Protein AF-A0A9R1C7K5-F1 (afdb_monomer_lite)

Structure (mmCIF, N/CA/C/O backbone):
data_AF-A0A9R1C7K5-F1
#
_entry.id   AF-A0A9R1C7K5-F1
#
loop_
_atom_site.group_PDB
_atom_site.id
_atom_site.type_symbol
_atom_site.label_atom_id
_atom_site.label_alt_id
_atom_site.label_comp_id
_atom_site.label_asym_id
_atom_site.label_entity_id
_atom_site.label_seq_id
_atom_site.pdbx_PDB_ins_code
_atom_site.Cartn_x
_atom_site.Cartn_y
_atom_site.Cartn_z
_atom_site.occupancy
_atom_site.B_iso_or_equiv
_atom_site.auth_seq_id
_atom_site.auth_comp_id
_atom_site.auth_asym_id
_atom_site.auth_atom_id
_atom_site.pdbx_PDB_model_num
ATOM 1 N N . MET A 1 1 ? 25.477 -13.121 -15.985 1.00 68.56 1 MET A N 1
ATOM 2 C CA . MET A 1 1 ? 24.089 -12.995 -16.494 1.00 68.56 1 MET A CA 1
ATOM 3 C C . MET A 1 1 ? 23.295 -14.135 -15.872 1.00 68.56 1 MET A C 1
ATOM 5 O O . MET A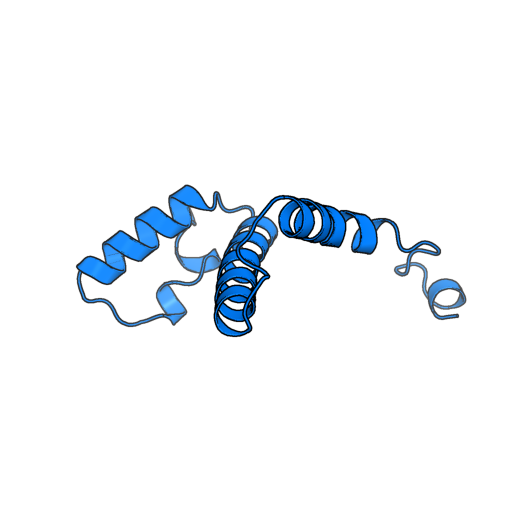 1 1 ? 23.335 -15.224 -16.421 1.00 68.56 1 MET A O 1
ATOM 9 N N . LYS A 1 2 ? 22.667 -13.931 -14.704 1.00 78.44 2 LYS A N 1
ATOM 10 C CA . LYS A 1 2 ? 22.086 -15.034 -13.906 1.00 78.44 2 LYS A CA 1
ATOM 11 C C . LYS A 1 2 ? 21.031 -15.862 -14.660 1.00 78.44 2 LYS A C 1
ATOM 13 O O . LYS A 1 2 ? 21.010 -17.071 -14.514 1.00 78.44 2 LYS A O 1
ATOM 18 N N . TYR A 1 3 ? 20.277 -15.247 -15.574 1.00 81.50 3 TYR A N 1
ATOM 19 C CA . TYR A 1 3 ? 19.314 -15.945 -16.444 1.00 81.50 3 TYR A CA 1
ATOM 20 C C . TYR A 1 3 ? 19.935 -16.950 -17.433 1.00 81.50 3 TYR A C 1
ATOM 22 O O . TYR A 1 3 ? 19.222 -17.723 -18.062 1.00 81.50 3 TYR A O 1
ATOM 30 N N . ARG A 1 4 ? 21.261 -16.918 -17.642 1.00 86.88 4 ARG A N 1
ATOM 31 C CA . ARG A 1 4 ? 21.969 -17.937 -18.438 1.00 86.88 4 ARG A CA 1
ATOM 32 C C . ARG A 1 4 ? 22.295 -19.190 -17.630 1.00 86.88 4 ARG A C 1
ATOM 34 O O . ARG A 1 4 ? 22.585 -20.220 -18.224 1.00 86.88 4 ARG A O 1
ATOM 41 N N . GLU A 1 5 ? 22.321 -19.060 -16.310 1.00 91.38 5 GLU A N 1
ATOM 42 C CA . GLU A 1 5 ? 22.725 -20.104 -15.367 1.00 91.38 5 GLU A CA 1
ATOM 43 C C . GLU A 1 5 ? 21.504 -20.737 -14.685 1.00 91.38 5 GLU A C 1
ATOM 45 O O . GLU A 1 5 ? 21.579 -21.883 -14.257 1.00 91.38 5 GLU A O 1
ATOM 50 N N . ASP A 1 6 ? 20.378 -20.019 -14.632 1.00 85.19 6 ASP A N 1
ATOM 51 C CA . ASP A 1 6 ? 19.151 -20.433 -13.957 1.00 85.19 6 ASP A CA 1
ATOM 52 C C . ASP A 1 6 ? 17.910 -19.996 -14.762 1.00 85.19 6 ASP A C 1
ATOM 54 O O . ASP A 1 6 ? 17.750 -18.820 -15.104 1.00 85.19 6 ASP A O 1
ATOM 58 N N . GLY A 1 7 ? 17.052 -20.971 -15.083 1.00 83.88 7 GLY A N 1
ATOM 59 C CA . GLY A 1 7 ? 15.846 -20.806 -15.897 1.00 83.88 7 GLY A CA 1
ATOM 60 C C . GLY A 1 7 ? 14.647 -20.204 -15.161 1.00 83.88 7 GLY A C 1
ATOM 61 O O . GLY A 1 7 ? 13.658 -19.876 -15.816 1.00 83.88 7 GLY A O 1
ATOM 62 N N . GLU A 1 8 ? 14.712 -20.026 -13.837 1.00 86.12 8 GLU A N 1
ATOM 63 C CA . GLU A 1 8 ? 13.691 -19.275 -13.091 1.00 86.12 8 GLU A CA 1
ATOM 64 C C . GLU A 1 8 ? 13.759 -17.767 -13.376 1.00 86.12 8 GLU A C 1
ATOM 66 O O . GLU A 1 8 ? 12.767 -17.047 -13.231 1.00 86.12 8 GLU A O 1
ATOM 71 N N . TYR A 1 9 ? 14.918 -17.269 -13.813 1.00 83.06 9 TYR A N 1
ATOM 72 C CA . TYR A 1 9 ? 15.086 -15.862 -14.150 1.00 83.06 9 TYR A CA 1
ATOM 73 C C . TYR A 1 9 ? 14.641 -15.582 -15.585 1.00 83.06 9 TYR A C 1
ATOM 75 O O . TYR A 1 9 ? 15.193 -16.110 -16.550 1.00 83.06 9 TYR A O 1
ATOM 83 N N . SER A 1 10 ? 13.691 -14.657 -15.731 1.00 84.94 10 SER A N 1
ATOM 84 C CA . SER A 1 10 ? 13.338 -14.115 -17.042 1.00 84.94 10 SER A CA 1
ATOM 85 C C . SER A 1 10 ? 14.517 -13.353 -17.657 1.00 84.94 10 SER A C 1
ATOM 87 O O . SER A 1 10 ? 15.268 -12.659 -16.965 1.00 84.94 10 SER A O 1
ATOM 89 N N . ILE A 1 11 ? 14.653 -13.454 -18.980 1.00 89.50 11 ILE A N 1
ATOM 90 C CA . ILE A 1 11 ? 15.613 -12.665 -19.770 1.00 89.50 11 ILE A CA 1
ATOM 91 C C . ILE A 1 11 ? 15.213 -11.181 -19.758 1.00 89.50 11 ILE A C 1
ATOM 93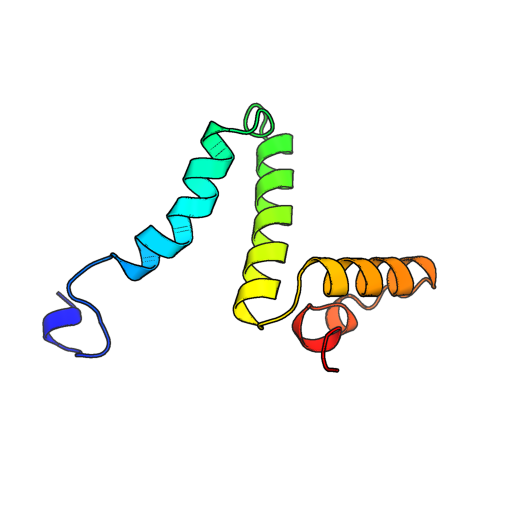 O O . ILE A 1 11 ? 16.070 -10.302 -19.864 1.00 89.50 11 ILE A O 1
ATOM 97 N N . ASP A 1 12 ? 13.915 -10.902 -19.622 1.00 88.88 12 ASP A N 1
ATOM 98 C CA . ASP A 1 12 ? 13.344 -9.561 -19.635 1.00 88.88 12 ASP A CA 1
ATOM 99 C C . ASP A 1 12 ? 12.792 -9.125 -18.267 1.00 88.88 12 ASP A C 1
ATOM 101 O O . ASP A 1 12 ? 12.439 -9.930 -17.405 1.00 88.88 12 ASP A O 1
ATOM 105 N N . ASN A 1 13 ? 12.695 -7.808 -18.081 1.00 89.06 13 ASN A N 1
ATOM 106 C CA . ASN A 1 13 ? 12.197 -7.173 -16.861 1.00 89.06 13 ASN A CA 1
ATOM 107 C C . ASN A 1 13 ? 10.678 -6.896 -16.898 1.00 89.06 13 ASN A C 1
ATOM 109 O O . ASN A 1 13 ? 10.166 -6.103 -16.104 1.00 89.06 13 ASN A O 1
ATOM 113 N N . ASN A 1 14 ? 9.918 -7.501 -17.820 1.00 90.50 14 ASN A N 1
ATOM 114 C CA . ASN A 1 14 ? 8.522 -7.102 -18.025 1.00 90.50 14 ASN A CA 1
ATOM 115 C C . ASN A 1 14 ? 7.680 -7.271 -16.759 1.00 90.50 14 ASN A C 1
ATOM 117 O O . ASN A 1 14 ? 6.791 -6.462 -16.501 1.00 90.50 14 ASN A O 1
ATOM 121 N N . ILE A 1 15 ? 7.968 -8.295 -15.952 1.00 87.94 15 ILE A N 1
ATOM 122 C CA . ILE A 1 15 ? 7.250 -8.559 -14.701 1.00 87.94 15 ILE A CA 1
ATOM 123 C C . ILE A 1 15 ? 7.459 -7.410 -13.707 1.00 87.94 15 ILE A C 1
ATOM 125 O O . ILE A 1 15 ? 6.479 -6.862 -13.196 1.00 87.94 15 ILE A O 1
ATOM 129 N N . ALA A 1 16 ? 8.704 -6.994 -13.455 1.00 87.62 16 ALA A N 1
ATOM 130 C CA . ALA A 1 16 ? 8.952 -5.925 -12.490 1.00 87.62 16 ALA A CA 1
ATOM 131 C C . ALA A 1 16 ? 8.473 -4.566 -13.021 1.00 87.62 16 ALA A C 1
ATOM 133 O O . ALA A 1 16 ? 7.854 -3.803 -12.278 1.00 87.62 16 ALA A O 1
ATOM 134 N N . GLU A 1 17 ? 8.658 -4.289 -14.317 1.00 91.12 17 GLU A N 1
ATOM 135 C CA . GLU A 1 17 ? 8.108 -3.083 -14.938 1.00 91.12 17 GLU A CA 1
ATOM 136 C C . GLU A 1 17 ? 6.586 -3.021 -14.818 1.00 91.12 17 GLU A C 1
ATOM 138 O O . GLU A 1 17 ? 6.018 -1.984 -14.475 1.00 91.12 17 GLU A O 1
ATOM 143 N N . ARG A 1 18 ? 5.896 -4.133 -15.077 1.00 89.50 18 ARG A N 1
ATOM 144 C CA . ARG A 1 18 ? 4.437 -4.192 -14.983 1.00 89.50 18 ARG A CA 1
ATOM 145 C C . ARG A 1 18 ? 3.948 -3.956 -13.557 1.00 89.50 18 ARG A C 1
ATOM 147 O O . ARG A 1 18 ? 2.912 -3.317 -13.389 1.00 89.50 18 ARG A O 1
ATOM 154 N N . ASN A 1 19 ? 4.707 -4.395 -12.556 1.00 85.94 19 ASN A N 1
ATOM 155 C CA . ASN A 1 19 ? 4.396 -4.167 -11.146 1.00 85.94 19 ASN A CA 1
ATOM 156 C C . ASN A 1 19 ? 4.646 -2.715 -10.700 1.00 85.94 19 ASN A C 1
ATOM 158 O O . ASN A 1 19 ? 3.857 -2.185 -9.916 1.00 85.94 19 ASN A O 1
ATOM 162 N N . VAL A 1 20 ? 5.685 -2.044 -11.214 1.00 87.25 20 VAL A N 1
ATOM 163 C CA . VAL A 1 20 ? 5.989 -0.641 -10.857 1.00 87.25 20 VAL A CA 1
ATOM 164 C C . VAL A 1 20 ? 5.160 0.376 -11.652 1.00 87.25 20 VAL A C 1
ATOM 166 O O . VAL A 1 20 ? 4.897 1.481 -11.174 1.00 87.25 20 VAL A O 1
ATOM 169 N N . ARG A 1 21 ? 4.684 0.016 -12.852 1.00 89.44 21 ARG A N 1
ATOM 170 C CA . ARG A 1 21 ? 3.906 0.905 -13.736 1.00 89.44 21 ARG A CA 1
ATOM 171 C C . ARG A 1 21 ? 2.708 1.583 -13.051 1.00 89.44 21 ARG A C 1
ATOM 173 O O . ARG A 1 21 ? 2.622 2.806 -13.157 1.00 89.44 21 ARG A O 1
ATOM 180 N N . PRO A 1 22 ? 1.825 0.878 -12.315 1.00 86.00 22 PRO A N 1
ATOM 181 C CA . PRO A 1 22 ? 0.705 1.504 -11.612 1.00 86.00 22 PRO A CA 1
ATOM 182 C C . PRO A 1 22 ? 1.137 2.631 -10.671 1.00 86.00 22 PRO A C 1
ATOM 184 O O . PRO A 1 22 ? 0.511 3.683 -10.665 1.00 86.00 22 PRO A O 1
ATOM 187 N N . PHE A 1 23 ? 2.242 2.443 -9.944 1.00 83.44 23 PHE A N 1
ATOM 188 C CA . PHE A 1 23 ? 2.806 3.469 -9.068 1.00 83.44 23 PHE A CA 1
ATOM 189 C C . PHE A 1 23 ? 3.325 4.671 -9.866 1.00 83.44 23 PHE A C 1
ATOM 191 O O . PHE A 1 23 ? 3.048 5.814 -9.522 1.00 83.44 23 PHE A O 1
ATOM 198 N N . THR A 1 24 ? 4.041 4.435 -10.971 1.00 86.69 24 THR A N 1
ATOM 199 C CA . THR A 1 24 ? 4.563 5.537 -11.800 1.00 86.69 24 THR A CA 1
ATOM 200 C C . THR A 1 24 ? 3.466 6.362 -12.475 1.00 86.69 24 THR A C 1
ATOM 202 O O . THR A 1 24 ? 3.624 7.574 -12.615 1.00 86.69 24 THR A O 1
ATOM 205 N N . VAL A 1 25 ? 2.361 5.720 -12.872 1.00 88.19 25 VAL A N 1
ATOM 206 C CA . VAL A 1 25 ? 1.183 6.391 -13.441 1.00 88.19 25 VAL A CA 1
ATOM 207 C C . VAL A 1 25 ? 0.466 7.198 -12.367 1.00 88.19 25 VAL A C 1
ATOM 209 O O . VAL A 1 25 ? 0.164 8.365 -12.597 1.00 88.19 25 VAL A O 1
ATOM 212 N N . ASP A 1 26 ? 0.250 6.603 -11.193 1.00 83.62 26 ASP A N 1
ATOM 213 C CA . ASP A 1 26 ? -0.351 7.285 -10.049 1.00 83.62 26 ASP A CA 1
ATOM 214 C C . ASP A 1 26 ? 0.467 8.527 -9.680 1.00 83.62 26 ASP A C 1
ATOM 216 O O . ASP A 1 26 ? -0.058 9.633 -9.715 1.00 83.62 26 ASP A O 1
ATOM 220 N N . ARG A 1 27 ? 1.790 8.388 -9.520 1.00 84.00 27 ARG A N 1
ATOM 221 C CA . ARG A 1 27 ? 2.714 9.496 -9.228 1.00 84.00 27 ARG A CA 1
ATOM 222 C C . ARG A 1 27 ? 2.602 10.688 -10.173 1.00 84.00 27 ARG A C 1
ATOM 224 O O . ARG A 1 27 ? 2.796 11.820 -9.748 1.00 84.00 27 ARG A O 1
ATOM 231 N N . LYS A 1 28 ? 2.312 10.448 -11.451 1.00 84.44 28 LYS A N 1
ATOM 232 C CA . LYS A 1 28 ? 2.119 11.518 -12.438 1.00 84.44 28 LYS A CA 1
ATOM 233 C C . LYS A 1 28 ? 0.760 12.217 -12.289 1.00 84.44 28 LYS A C 1
ATOM 235 O O . LYS A 1 28 ? 0.638 13.379 -12.664 1.00 84.44 28 LYS A O 1
ATOM 240 N N . ASN A 1 29 ? -0.242 11.509 -11.776 1.00 81.88 29 ASN A N 1
ATOM 241 C CA . ASN A 1 29 ? -1.632 11.954 -11.705 1.00 81.88 29 ASN A CA 1
ATOM 242 C C . ASN A 1 29 ? -2.041 12.502 -10.331 1.00 81.88 29 ASN A C 1
ATOM 244 O O . ASN A 1 29 ? -3.105 13.111 -10.230 1.00 81.88 29 ASN A O 1
ATOM 248 N N . THR A 1 30 ? -1.238 12.307 -9.283 1.00 74.12 30 THR A N 1
ATOM 249 C CA . THR A 1 30 ? -1.503 12.882 -7.959 1.00 74.12 30 THR A CA 1
ATOM 250 C C . THR A 1 30 ? -0.616 14.100 -7.689 1.00 74.12 30 THR A C 1
ATOM 252 O O . THR A 1 30 ? 0.524 14.186 -8.142 1.00 74.12 30 THR A O 1
ATOM 255 N N . MET A 1 31 ? -1.126 15.030 -6.879 1.00 76.56 31 MET A N 1
ATOM 256 C CA . MET A 1 31 ? -0.339 16.135 -6.320 1.00 76.56 31 MET A CA 1
ATOM 257 C C . MET A 1 31 ? 0.316 15.789 -4.969 1.00 76.56 31 MET A C 1
ATOM 259 O O . MET A 1 31 ? 0.974 16.638 -4.376 1.00 76.56 31 MET A O 1
ATOM 263 N N . THR A 1 32 ? 0.169 14.558 -4.462 1.00 68.62 32 THR A N 1
ATOM 26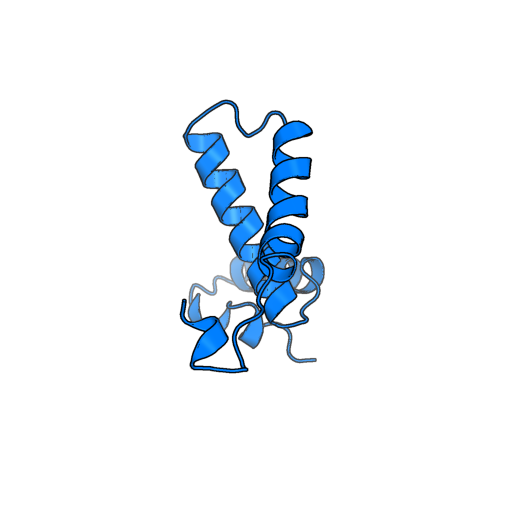4 C CA . THR A 1 32 ? 0.677 14.169 -3.130 1.00 68.62 32 THR A CA 1
ATOM 265 C C . THR A 1 32 ? 2.192 13.972 -3.085 1.00 68.62 32 THR A C 1
ATOM 267 O O . THR A 1 32 ? 2.753 13.896 -2.003 1.00 68.62 32 THR A O 1
ATOM 270 N N . PHE A 1 33 ? 2.879 13.942 -4.229 1.00 74.50 33 PHE A N 1
ATOM 271 C CA . PHE A 1 33 ? 4.335 13.752 -4.312 1.00 74.50 33 PHE A CA 1
ATOM 272 C C . PHE A 1 33 ? 5.146 15.063 -4.260 1.00 74.50 33 PHE A C 1
ATOM 274 O O . PHE A 1 33 ? 6.308 15.080 -4.659 1.00 74.50 33 PHE A O 1
ATOM 281 N N . GLY A 1 34 ? 4.536 16.170 -3.820 1.00 79.56 34 GLY A N 1
ATOM 282 C CA . GLY A 1 34 ? 5.175 17.492 -3.768 1.00 79.56 34 GLY A CA 1
ATOM 283 C C . GLY A 1 34 ? 6.011 17.775 -2.511 1.00 79.56 34 GLY A C 1
ATOM 284 O O . GLY A 1 34 ? 6.785 18.727 -2.516 1.00 79.56 34 GLY A O 1
ATOM 285 N N . SER A 1 35 ? 5.870 16.974 -1.451 1.00 87.62 35 SER A N 1
ATOM 286 C CA . SER A 1 35 ? 6.607 17.113 -0.187 1.00 87.62 35 SER A CA 1
ATOM 287 C C . SER A 1 35 ? 7.118 15.759 0.312 1.00 87.62 35 SER A C 1
ATOM 289 O O . SER A 1 35 ? 6.576 14.718 -0.057 1.00 87.62 35 SER A O 1
ATOM 291 N N . GLU A 1 36 ? 8.144 15.772 1.167 1.00 88.44 36 GLU A N 1
ATOM 292 C CA . GLU A 1 36 ? 8.701 14.564 1.799 1.00 88.44 36 GLU A CA 1
ATOM 293 C C . GLU A 1 36 ? 7.633 13.806 2.605 1.00 88.44 36 GLU A C 1
ATOM 295 O O . GLU A 1 36 ? 7.403 12.623 2.373 1.00 88.44 36 GLU A O 1
ATOM 300 N N . GLU A 1 37 ? 6.856 14.522 3.420 1.00 87.62 37 GLU A N 1
ATOM 301 C CA . GLU A 1 37 ? 5.716 13.967 4.168 1.00 87.62 37 GLU A CA 1
ATOM 302 C C . GLU A 1 37 ? 4.655 13.333 3.248 1.00 87.62 37 GLU A C 1
ATOM 304 O O . GLU A 1 37 ? 4.062 12.296 3.560 1.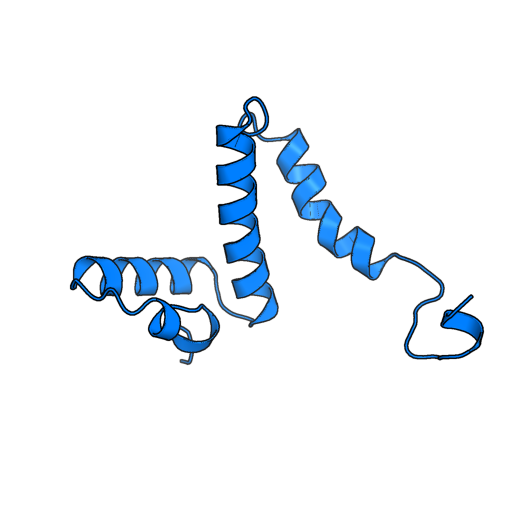00 87.62 37 GLU A O 1
ATOM 309 N N . GLY A 1 38 ? 4.408 13.946 2.087 1.00 86.62 38 GLY A N 1
ATOM 310 C CA . GLY A 1 38 ? 3.470 13.431 1.094 1.00 86.62 38 GLY A CA 1
ATOM 311 C C . GLY A 1 38 ? 3.972 12.154 0.417 1.00 86.62 38 GLY A C 1
ATOM 312 O O . GLY A 1 38 ? 3.185 11.234 0.170 1.00 86.62 38 GLY A O 1
ATOM 313 N N . ILE A 1 39 ? 5.284 12.063 0.177 1.00 87.00 39 ILE A N 1
ATOM 314 C CA . ILE A 1 39 ? 5.945 10.861 -0.341 1.00 87.00 39 ILE A CA 1
ATOM 315 C C . ILE A 1 39 ? 5.865 9.727 0.685 1.00 87.00 39 ILE A C 1
ATOM 317 O O . ILE A 1 39 ? 5.493 8.616 0.306 1.00 87.00 39 ILE A O 1
ATOM 321 N N . ASP A 1 40 ? 6.130 9.996 1.963 1.00 89.12 40 ASP A N 1
ATOM 322 C CA . ASP A 1 40 ? 6.050 8.993 3.033 1.00 89.12 40 ASP A CA 1
ATOM 323 C C . ASP A 1 40 ? 4.630 8.439 3.197 1.00 89.12 40 ASP A C 1
ATOM 325 O O . ASP A 1 40 ? 4.416 7.221 3.291 1.00 89.12 40 ASP A O 1
ATOM 329 N N . CYS A 1 41 ? 3.628 9.320 3.154 1.00 87.62 41 CYS A N 1
ATOM 330 C CA . CYS A 1 41 ? 2.224 8.926 3.184 1.00 87.62 41 CYS A CA 1
ATOM 331 C C . CYS A 1 41 ? 1.859 8.058 1.967 1.00 87.62 41 CYS A C 1
ATOM 333 O O . CYS A 1 41 ? 1.271 6.979 2.111 1.00 87.62 41 CYS A O 1
ATOM 335 N N . ALA A 1 42 ? 2.269 8.479 0.766 1.00 86.69 42 ALA A N 1
ATOM 336 C CA . ALA A 1 42 ? 2.029 7.732 -0.464 1.00 86.69 42 ALA A CA 1
ATOM 337 C C . ALA A 1 42 ? 2.717 6.356 -0.443 1.00 86.69 42 ALA A C 1
ATOM 339 O O . ALA A 1 42 ? 2.095 5.355 -0.806 1.00 86.69 42 ALA A O 1
ATOM 340 N N . ALA A 1 43 ? 3.966 6.280 0.019 1.00 88.62 43 ALA A N 1
ATOM 341 C CA . ALA A 1 43 ? 4.713 5.033 0.148 1.00 88.62 43 ALA A CA 1
ATOM 342 C C . ALA A 1 43 ? 4.026 4.064 1.122 1.00 88.62 43 ALA A C 1
ATOM 344 O O . ALA A 1 43 ? 3.872 2.878 0.816 1.00 88.62 43 ALA A O 1
ATOM 345 N N . THR A 1 44 ? 3.539 4.572 2.255 1.00 89.94 44 THR A N 1
ATOM 346 C CA . THR A 1 44 ? 2.827 3.774 3.264 1.00 89.94 44 THR A CA 1
ATOM 347 C C . THR A 1 44 ? 1.534 3.182 2.700 1.00 89.94 44 THR A C 1
ATOM 349 O O . THR A 1 44 ? 1.309 1.970 2.767 1.00 89.94 44 THR A O 1
ATOM 352 N N . TYR A 1 45 ? 0.697 4.013 2.076 1.00 88.19 45 TYR A N 1
ATOM 353 C CA . TYR A 1 45 ? -0.563 3.580 1.469 1.00 88.19 45 TYR A CA 1
ATOM 354 C C . TYR A 1 45 ? -0.354 2.567 0.331 1.00 88.19 45 TYR A C 1
ATOM 356 O O . TYR A 1 45 ? -1.013 1.521 0.297 1.00 88.19 45 TYR A O 1
ATOM 364 N N . HIS A 1 46 ? 0.598 2.828 -0.573 1.00 87.69 46 HIS A N 1
ATOM 365 C CA . HIS A 1 46 ? 0.914 1.913 -1.676 1.00 87.69 46 HIS A CA 1
ATOM 366 C C . HIS A 1 46 ? 1.459 0.575 -1.172 1.00 87.69 46 HIS A C 1
ATOM 368 O O . HIS A 1 46 ? 1.095 -0.470 -1.714 1.00 87.69 46 HIS A O 1
ATOM 374 N N . THR A 1 47 ? 2.251 0.579 -0.098 1.00 89.56 47 THR A N 1
ATOM 375 C CA . THR A 1 47 ? 2.748 -0.649 0.544 1.00 89.56 47 THR A CA 1
ATOM 376 C C . THR A 1 47 ? 1.595 -1.515 1.052 1.00 89.56 47 THR A C 1
ATOM 378 O O . THR A 1 47 ? 1.555 -2.716 0.775 1.00 89.56 47 THR A O 1
ATOM 381 N N . ILE A 1 48 ? 0.604 -0.922 1.725 1.00 89.38 48 ILE A N 1
ATOM 382 C CA . ILE A 1 48 ? -0.583 -1.646 2.212 1.00 89.38 48 ILE A CA 1
ATOM 3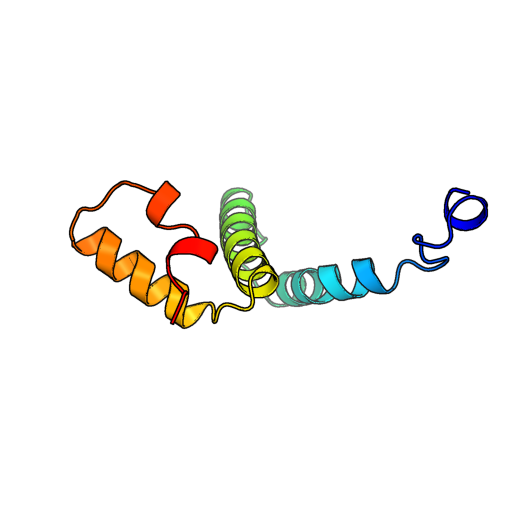83 C C . ILE A 1 48 ? -1.374 -2.251 1.046 1.00 89.38 48 ILE A C 1
ATOM 385 O O . ILE A 1 48 ? -1.740 -3.429 1.090 1.00 89.38 48 ILE A O 1
ATOM 389 N N . ILE A 1 49 ? -1.610 -1.482 -0.021 1.00 89.06 49 ILE A N 1
ATOM 390 C CA . ILE A 1 49 ? -2.334 -1.969 -1.203 1.00 89.06 49 ILE A CA 1
ATOM 391 C C . ILE A 1 49 ? -1.610 -3.128 -1.864 1.00 89.06 49 ILE A C 1
ATOM 393 O O . ILE A 1 49 ? -2.243 -4.137 -2.178 1.00 89.06 49 ILE A O 1
ATOM 397 N N . GLN A 1 50 ? -0.306 -2.984 -2.097 1.00 87.88 50 GLN A N 1
ATOM 398 C CA . GLN A 1 50 ? 0.476 -4.031 -2.741 1.00 87.88 50 GLN A CA 1
ATOM 399 C C . GLN A 1 50 ? 0.502 -5.292 -1.884 1.00 87.88 50 GLN A C 1
ATOM 401 O O . GLN A 1 50 ? 0.331 -6.384 -2.413 1.00 87.88 50 GLN A O 1
ATOM 406 N N . THR A 1 51 ? 0.590 -5.152 -0.561 1.00 89.44 51 THR A N 1
ATOM 407 C CA . THR A 1 51 ? 0.528 -6.288 0.368 1.00 89.44 51 THR A CA 1
ATOM 408 C C . THR A 1 51 ? -0.818 -7.008 0.294 1.00 89.44 51 THR A C 1
ATOM 410 O O . THR A 1 51 ? -0.858 -8.229 0.156 1.00 89.44 51 THR A O 1
ATOM 413 N N . CYS A 1 52 ? -1.931 -6.267 0.290 1.00 89.31 52 CYS A N 1
ATOM 414 C CA . CYS A 1 52 ? -3.263 -6.848 0.108 1.00 89.31 52 CYS A CA 1
ATOM 415 C C . CYS A 1 52 ? -3.388 -7.572 -1.241 1.00 89.31 52 CYS A C 1
ATOM 417 O O . CYS A 1 52 ? -3.919 -8.678 -1.298 1.00 89.31 52 CYS A O 1
ATOM 419 N N . ARG A 1 53 ? -2.867 -6.975 -2.324 1.00 86.44 53 ARG A N 1
ATOM 420 C CA . ARG A 1 53 ? -2.873 -7.579 -3.666 1.00 86.44 53 ARG A CA 1
ATOM 421 C C . ARG A 1 53 ? -2.046 -8.859 -3.726 1.00 86.44 53 ARG A C 1
ATOM 423 O O . ARG A 1 53 ? -2.525 -9.837 -4.288 1.00 86.44 53 ARG A O 1
ATOM 430 N N . MET A 1 54 ? -0.856 -8.871 -3.124 1.00 86.88 54 MET A N 1
ATOM 431 C CA . MET A 1 54 ? 0.004 -10.058 -3.045 1.00 86.88 54 MET A CA 1
ATOM 432 C C . MET A 1 54 ? -0.676 -11.212 -2.301 1.00 86.88 54 MET A C 1
ATOM 434 O O . MET A 1 54 ? -0.494 -12.366 -2.669 1.00 86.88 54 MET A O 1
ATOM 438 N N . MET A 1 55 ? -1.502 -10.904 -1.300 1.00 87.50 55 MET A N 1
ATOM 439 C CA . MET A 1 55 ? -2.265 -11.895 -0.535 1.00 87.50 55 MET A CA 1
ATOM 440 C C . MET A 1 55 ? -3.627 -12.250 -1.162 1.00 87.50 55 MET A C 1
ATOM 442 O O . MET A 1 55 ? -4.365 -13.046 -0.592 1.00 87.50 55 MET A O 1
ATOM 446 N N . GLY A 1 56 ? -3.998 -11.661 -2.307 1.00 86.44 56 GLY A N 1
ATOM 447 C CA . GLY A 1 56 ? -5.302 -11.895 -2.947 1.00 86.44 56 GLY A CA 1
ATOM 448 C C . GLY A 1 56 ? -6.497 -11.274 -2.208 1.00 86.44 56 GLY A C 1
ATOM 449 O O . GLY A 1 56 ? -7.650 -11.589 -2.498 1.00 86.44 56 GLY A O 1
ATOM 450 N N . VAL A 1 57 ? -6.244 -10.367 -1.265 1.00 87.69 57 VAL A N 1
ATOM 451 C CA . VAL A 1 57 ? -7.254 -9.750 -0.403 1.00 87.69 57 VAL A CA 1
ATOM 452 C C . VAL A 1 57 ? -7.786 -8.460 -1.025 1.00 87.69 57 VAL A C 1
ATOM 454 O O . VAL A 1 57 ? -7.034 -7.599 -1.489 1.00 87.69 57 VAL A O 1
ATOM 457 N N . LYS A 1 58 ? -9.111 -8.262 -0.978 1.00 89.56 58 LYS A N 1
ATOM 458 C CA . LYS A 1 58 ? -9.724 -6.978 -1.353 1.00 89.56 58 LYS A CA 1
ATOM 459 C C . LYS A 1 58 ? -9.305 -5.891 -0.358 1.00 89.56 58 LYS A C 1
ATOM 461 O O . LYS A 1 58 ? -9.717 -5.925 0.799 1.00 89.56 58 LYS A O 1
ATOM 466 N N . VAL A 1 59 ? -8.574 -4.882 -0.837 1.00 89.44 59 VAL A N 1
ATOM 467 C CA . VAL A 1 59 ? -8.060 -3.751 -0.032 1.00 89.44 59 VAL A CA 1
ATOM 468 C C . VAL A 1 59 ? -9.148 -3.108 0.835 1.00 89.44 59 VAL A C 1
ATOM 470 O O . VAL A 1 59 ? -8.941 -2.889 2.023 1.00 89.44 59 VAL A O 1
ATOM 473 N N . LEU A 1 60 ? -10.329 -2.839 0.267 1.00 89.75 60 LEU A N 1
ATOM 474 C CA . LEU A 1 60 ? -11.433 -2.219 1.011 1.00 89.75 60 LEU A CA 1
ATOM 475 C C . LEU A 1 60 ? -11.930 -3.093 2.167 1.00 89.75 60 LEU A C 1
ATOM 477 O O . LEU A 1 60 ? -12.212 -2.571 3.240 1.00 89.75 60 LEU A O 1
ATOM 481 N N . LYS A 1 61 ? -11.998 -4.415 1.966 1.00 88.81 61 LYS A N 1
ATOM 482 C CA . LYS A 1 61 ? -12.406 -5.365 3.009 1.00 88.81 61 LYS A CA 1
ATOM 483 C C . LYS A 1 61 ? -11.384 -5.374 4.145 1.00 88.81 61 LYS A C 1
ATOM 485 O O . LYS A 1 61 ? -11.764 -5.300 5.307 1.00 88.81 61 LYS A O 1
ATOM 490 N N . TYR A 1 62 ? -10.095 -5.382 3.802 1.00 89.81 62 TYR A N 1
ATOM 491 C CA . TYR A 1 62 ? -9.017 -5.263 4.781 1.00 89.81 62 TYR A CA 1
ATOM 492 C C . TYR A 1 62 ? -9.127 -3.971 5.601 1.00 89.81 62 TYR A C 1
ATOM 494 O O . TYR A 1 62 ? -9.141 -4.032 6.827 1.00 89.81 62 TYR A O 1
ATOM 502 N N . LEU A 1 63 ? -9.261 -2.815 4.941 1.00 90.12 63 LEU A N 1
ATOM 503 C CA . LEU A 1 63 ? -9.344 -1.522 5.624 1.00 90.12 63 LEU A CA 1
ATOM 504 C C . LEU A 1 63 ? -10.565 -1.437 6.546 1.00 90.12 63 LEU A C 1
ATOM 506 O O . LEU A 1 63 ? -10.440 -0.967 7.672 1.00 90.12 63 LEU A O 1
ATOM 510 N N . GLN A 1 64 ? -11.730 -1.928 6.113 1.00 90.50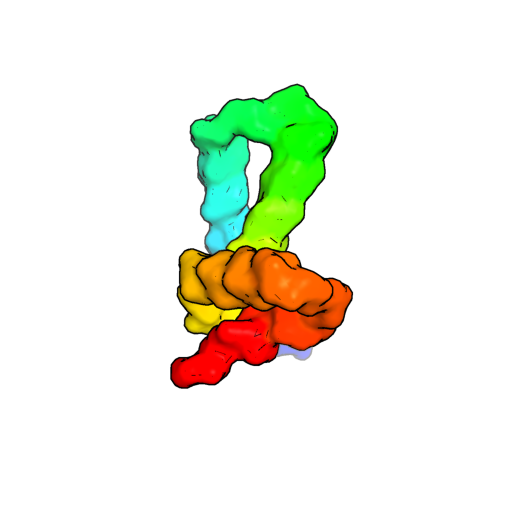 64 GLN A N 1
ATOM 511 C CA . GLN A 1 64 ? -12.932 -1.969 6.952 1.00 90.50 64 GLN A CA 1
ATOM 512 C C . GLN A 1 64 ? -12.710 -2.797 8.220 1.00 90.50 64 GLN A C 1
ATOM 514 O O . GLN A 1 64 ? -12.978 -2.322 9.324 1.00 90.50 64 GLN A O 1
ATOM 519 N N . SER A 1 65 ? -12.185 -4.014 8.075 1.00 88.62 65 SER A N 1
ATOM 520 C CA . SER A 1 65 ? -11.922 -4.892 9.215 1.00 88.62 65 SER A CA 1
ATOM 521 C C . SER A 1 65 ? -10.818 -4.339 10.126 1.00 88.62 65 SER A C 1
ATOM 523 O O . SER A 1 65 ? -10.923 -4.451 11.348 1.00 88.62 65 SER A O 1
ATOM 525 N N . PHE A 1 66 ? -9.800 -3.688 9.555 1.00 89.25 66 PHE A N 1
ATOM 526 C CA . PHE A 1 66 ? -8.749 -2.989 10.296 1.00 89.25 66 PHE A CA 1
ATOM 527 C C . PHE A 1 66 ? -9.328 -1.855 11.149 1.00 89.25 66 PHE A C 1
ATOM 529 O O . PHE A 1 66 ? -9.147 -1.849 12.364 1.00 89.25 66 PHE A O 1
ATOM 536 N N . PHE A 1 67 ? -10.078 -0.926 10.544 1.00 90.12 67 PHE A N 1
ATOM 537 C CA . PHE A 1 67 ? -10.662 0.206 11.269 1.00 90.12 67 PHE A CA 1
ATOM 538 C C . PHE A 1 67 ? -11.682 -0.237 12.318 1.00 90.12 67 PHE A C 1
ATOM 540 O O . PHE A 1 67 ? -11.736 0.353 13.396 1.00 90.12 67 PHE A O 1
ATOM 547 N N . LYS A 1 68 ? -12.435 -1.311 12.050 1.00 90.12 68 LYS A N 1
ATOM 548 C CA . LYS A 1 68 ? -13.339 -1.913 13.032 1.00 90.12 68 LYS A CA 1
ATOM 549 C C . LYS A 1 68 ? -12.574 -2.382 14.274 1.00 90.12 68 LYS A C 1
ATOM 551 O O . LYS A 1 68 ? -12.848 -1.888 15.365 1.00 90.12 68 LYS A O 1
ATOM 556 N N . LYS A 1 69 ? -11.551 -3.231 14.114 1.00 87.12 69 LYS A N 1
ATOM 557 C CA . LYS A 1 69 ? -10.728 -3.703 15.246 1.00 87.12 69 LYS A CA 1
ATOM 558 C C . LYS A 1 69 ? -9.970 -2.567 15.940 1.00 87.12 69 LYS A C 1
ATOM 560 O O . LYS A 1 69 ? -9.792 -2.586 17.156 1.00 87.12 69 LYS A O 1
ATOM 565 N N . PHE A 1 70 ? -9.534 -1.563 15.180 1.00 89.69 70 PHE A N 1
ATOM 566 C CA . PHE A 1 70 ? -8.873 -0.382 15.728 1.00 89.69 70 PHE A CA 1
ATOM 567 C C . PHE A 1 70 ? -9.812 0.432 16.630 1.00 89.69 70 PHE A C 1
ATOM 569 O O . PHE A 1 70 ? -9.386 0.900 17.690 1.00 89.69 70 PHE A O 1
ATOM 576 N N . SER A 1 71 ? -11.084 0.571 16.232 1.00 89.94 71 SER A N 1
ATOM 577 C CA . SER A 1 71 ? -12.124 1.248 17.019 1.00 89.94 71 SER A CA 1
ATOM 578 C C . SER A 1 71 ? -12.520 0.473 18.278 1.00 89.94 71 SER A C 1
ATOM 580 O O . SER A 1 71 ? -12.825 1.080 19.299 1.00 89.94 71 SER A O 1
ATOM 582 N N . GLU A 1 72 ? -12.418 -0.858 18.240 1.00 88.94 72 GLU A N 1
ATOM 583 C CA . GLU A 1 72 ? -12.617 -1.754 19.389 1.00 88.94 72 GLU A CA 1
ATOM 584 C C . GLU A 1 72 ? -11.449 -1.692 20.399 1.00 88.94 72 GLU A C 1
ATOM 586 O O . GLU A 1 72 ? -11.479 -2.356 21.431 1.00 88.94 72 GLU A O 1
ATOM 591 N N . GLY A 1 73 ? -10.415 -0.886 20.129 1.00 87.50 73 GLY A N 1
ATOM 592 C CA . GLY A 1 73 ? -9.278 -0.683 21.029 1.00 87.50 73 GLY A CA 1
ATOM 593 C C . GLY A 1 73 ? -8.181 -1.739 20.903 1.00 87.50 73 GLY A C 1
ATOM 594 O O . GLY A 1 73 ? -7.207 -1.696 21.654 1.00 87.50 73 GLY A O 1
ATOM 595 N N . CYS A 1 74 ? -8.282 -2.657 19.939 1.00 81.25 74 CYS A N 1
ATOM 596 C CA . CYS A 1 74 ? -7.220 -3.617 19.689 1.00 81.25 74 CYS A CA 1
ATOM 597 C C . CYS A 1 74 ? -5.969 -2.887 19.158 1.00 81.25 74 CYS A C 1
ATOM 599 O O . CYS A 1 74 ? -6.038 -2.040 18.261 1.00 81.25 74 CYS A O 1
ATOM 601 N N . ARG A 1 75 ? -4.816 -3.185 19.762 1.00 83.50 75 ARG A N 1
ATOM 602 C CA . ARG A 1 75 ? -3.492 -2.653 19.389 1.00 83.50 75 ARG A CA 1
ATOM 603 C C . ARG A 1 75 ? -2.524 -3.758 18.966 1.00 83.50 75 ARG A C 1
ATOM 605 O O . ARG A 1 75 ? -1.344 -3.494 18.765 1.00 83.50 75 ARG A O 1
ATOM 612 N N . ASP A 1 76 ? -3.019 -4.984 18.821 1.00 85.19 76 ASP A N 1
ATOM 613 C CA . ASP A 1 76 ? -2.234 -6.089 18.287 1.00 85.19 76 ASP A CA 1
ATOM 614 C C . ASP A 1 76 ? -2.168 -5.978 16.758 1.00 85.19 76 ASP A C 1
ATOM 616 O O . ASP A 1 76 ? -3.037 -6.458 16.029 1.00 85.19 76 ASP A O 1
ATOM 620 N N . TYR A 1 77 ? -1.134 -5.294 16.270 1.00 82.00 77 TYR A N 1
ATOM 621 C CA . TYR A 1 77 ? -0.931 -5.078 14.839 1.00 82.00 77 TYR A CA 1
ATOM 622 C C . TYR A 1 77 ? -0.551 -6.359 14.086 1.00 82.00 77 TYR A C 1
ATOM 624 O O . TYR A 1 77 ? -0.808 -6.452 12.886 1.00 82.00 77 TYR A O 1
ATOM 632 N N . ALA A 1 78 ? 0.009 -7.365 14.768 1.00 82.56 78 ALA A N 1
ATOM 633 C CA . ALA A 1 78 ? 0.356 -8.640 14.143 1.00 82.56 78 ALA A CA 1
ATOM 634 C C . ALA A 1 78 ? -0.911 -9.401 13.720 1.00 82.56 78 ALA A C 1
ATOM 636 O O . ALA A 1 78 ? -0.976 -9.957 12.623 1.00 82.56 78 ALA A O 1
ATOM 637 N N . GLN A 1 79 ? -1.963 -9.328 14.538 1.00 79.50 79 GLN A N 1
ATOM 638 C CA . GLN A 1 79 ? -3.294 -9.856 14.217 1.00 79.50 79 GLN A CA 1
ATOM 639 C C . GLN A 1 79 ? -4.090 -8.986 13.231 1.00 79.50 79 GLN A C 1
ATOM 641 O O . GLN A 1 79 ? -5.202 -9.349 12.823 1.00 79.50 79 GLN A O 1
ATOM 646 N N . MET A 1 80 ? -3.538 -7.832 12.852 1.00 82.44 80 MET A N 1
ATOM 647 C CA . MET A 1 80 ? -4.131 -6.893 11.908 1.00 82.44 80 MET A CA 1
ATOM 648 C C . MET A 1 80 ? -3.402 -6.832 10.563 1.00 82.44 80 MET A C 1
ATOM 650 O O . MET A 1 80 ? -3.625 -5.911 9.783 1.00 82.44 80 MET A O 1
ATOM 654 N N . LEU A 1 81 ? -2.558 -7.812 10.249 1.00 84.75 81 LEU A N 1
ATOM 655 C CA . LEU A 1 81 ? -1.951 -7.911 8.925 1.00 84.75 81 LEU A CA 1
ATOM 656 C C . LEU A 1 81 ? -2.987 -8.360 7.878 1.00 84.75 81 LEU A C 1
ATOM 658 O O . LEU A 1 81 ? -3.887 -9.142 8.207 1.00 84.75 81 LEU A O 1
ATOM 662 N N . PRO A 1 82 ? -2.852 -7.949 6.600 1.00 80.50 82 PRO A N 1
ATOM 663 C CA . PRO A 1 82 ? -3.807 -8.319 5.554 1.00 80.50 82 PRO A CA 1
ATOM 664 C C . PRO A 1 82 ? -4.046 -9.828 5.416 1.00 80.50 82 PRO A C 1
ATOM 666 O O . PRO A 1 82 ? -5.172 -10.240 5.154 1.00 80.50 82 PRO A O 1
ATOM 669 N N . GLY A 1 83 ? -3.030 -10.654 5.678 1.00 76.06 83 GLY A N 1
ATOM 670 C CA . GLY A 1 83 ? -3.125 -12.115 5.592 1.00 76.06 83 GLY A CA 1
ATOM 671 C C . GLY A 1 83 ? -3.861 -12.774 6.760 1.00 76.06 83 GLY A C 1
ATOM 672 O O . GLY A 1 83 ? -4.291 -13.911 6.633 1.00 76.06 83 GLY A O 1
ATOM 673 N N . GLN A 1 84 ? -4.024 -12.071 7.884 1.00 73.06 84 GLN A N 1
ATOM 674 C CA . GLN A 1 84 ? -4.719 -12.569 9.080 1.00 73.06 84 GLN A CA 1
ATOM 675 C C . GLN A 1 84 ? -6.173 -12.075 9.152 1.00 73.06 84 GLN A C 1
ATOM 677 O O . GLN A 1 84 ? -7.028 -12.704 9.765 1.00 73.06 84 GLN A O 1
ATOM 682 N N . LEU A 1 85 ? -6.464 -10.926 8.535 1.00 66.69 85 LEU A N 1
ATOM 683 C CA . LEU A 1 85 ? -7.745 -10.217 8.645 1.00 66.69 85 LEU A CA 1
ATOM 684 C C . LEU A 1 85 ? -8.780 -10.571 7.570 1.00 66.69 85 LEU A C 1
ATOM 686 O O . LEU A 1 85 ? -9.919 -10.115 7.666 1.00 66.69 85 LEU A O 1
ATOM 690 N N . ALA A 1 86 ? -8.393 -11.310 6.533 1.00 55.31 86 ALA A N 1
ATOM 691 C CA . ALA A 1 86 ? -9.215 -11.501 5.340 1.00 55.31 86 ALA A CA 1
ATOM 692 C C . ALA A 1 86 ? -9.288 -12.957 4.864 1.00 55.31 86 ALA A C 1
ATOM 694 O O . ALA A 1 86 ? -9.388 -13.212 3.665 1.00 55.31 86 ALA A O 1
ATOM 695 N N . ILE A 1 87 ? -9.263 -13.890 5.814 1.00 52.66 87 ILE A N 1
ATOM 696 C CA . ILE A 1 87 ? -9.646 -15.281 5.588 1.00 52.66 87 ILE A CA 1
ATOM 697 C C . ILE A 1 87 ? -11.161 -15.358 5.842 1.00 52.66 87 ILE A C 1
ATOM 699 O O . ILE A 1 87 ? -11.582 -15.522 6.981 1.00 52.66 87 ILE A O 1
ATOM 703 N N . ASP A 1 88 ? -11.959 -15.142 4.795 1.00 46.59 88 ASP A N 1
ATOM 704 C CA . ASP A 1 88 ? -13.306 -15.726 4.665 1.00 46.59 88 ASP A CA 1
ATOM 705 C C . ASP A 1 88 ? -13.303 -16.578 3.397 1.00 46.59 88 ASP A C 1
ATOM 707 O O . ASP A 1 88 ? -12.858 -16.030 2.356 1.00 46.59 88 ASP A O 1
#

Secondary structure (DSSP, 8-state):
-GGGT-TTS-SS-HHHHHHHHHHHHHHHH-SGGGSHHHHHHHHHHHHHHHHHHHTT--HHHHHHHHHHHHHTT---SGGGSHHHH---

Organism: NCBI:txid2854755

Sequence (88 aa):
MKYREDGEYSIDNNIAERNVRPFTVDRKNTMTFGSEEGIDCAATYHTIIQTCRMMGVKVLKYLQSFFKKFSEGCRDYAQMLPGQLAID

InterPro domains:
  IPR004291 Transposase IS66, central domain [PF03050] (2-39)
  IPR052344 Transposase-related protein [PTHR33678] (2-69)

Foldseek 3Di:
DVCVVDVVDDPDPVVVCVVCVVVVVVVVVDPLPVDPVSVVVSVVVVVLVVQCVVLVHDSVQLVVQLVVCVVVVDPPVVCSRSNNRGDD

pLDDT: mean 84.37, std 8.08, range [46.59, 91.38]

Radius of gyration: 17.22 Å; chains: 1; bounding box: 37×38×41 Å